Protein AF-A0A1F2XTF4-F1 (afdb_monomer_lite)

pLDDT: mean 88.61, std 9.09, range [55.28, 97.5]

Radius of gyration: 14.24 Å; chains: 1; bounding box: 33×24×38 Å

Secondary structure (DSSP, 8-state):
--HHHHHHHHHHHHHHHHHHHHHTT--TTT-EE--EETTTTEEPPPEEHHHHHHHHHHHHHHHHHTS--

Sequence (69 aa):
MDLKNSAITAIVLIESLVHLLKNENVDISTVKITIGNKKDGIESPEIQLQQLIDISLKELLEIKNGEKS

Foldseek 3Di:
DDLLVVLVVVLVVLVVVVVVCVVVVNDQQPDWDWDDDPVVVDIDPIDRSVVVSVVSNVVSVCSNVVVDD

Structure (mmCIF, N/CA/C/O backbone):
data_AF-A0A1F2XTF4-F1
#
_entry.id   AF-A0A1F2XTF4-F1
#
loop_
_atom_site.group_PDB
_atom_site.id
_atom_site.type_symbol
_atom_site.label_atom_id
_atom_site.label_alt_id
_atom_site.label_comp_id
_atom_site.label_asym_id
_atom_site.label_entity_id
_atom_site.label_seq_id
_atom_site.pdbx_PDB_ins_code
_atom_site.Cartn_x
_atom_site.Cartn_y
_atom_site.Cartn_z
_atom_site.occupancy
_atom_site.B_iso_or_equiv
_atom_site.auth_seq_id
_atom_site.auth_comp_id
_atom_site.auth_asym_id
_atom_site.auth_atom_id
_atom_site.pdbx_PDB_model_num
ATOM 1 N N . MET A 1 1 ? 19.977 -7.264 -6.993 1.00 60.09 1 MET A N 1
ATOM 2 C CA . MET A 1 1 ? 18.590 -7.428 -7.472 1.00 60.09 1 MET A CA 1
ATOM 3 C C . MET A 1 1 ? 18.248 -6.163 -8.235 1.00 60.09 1 MET A C 1
ATOM 5 O O . MET A 1 1 ? 18.556 -5.095 -7.724 1.00 60.09 1 MET A O 1
ATOM 9 N N . ASP A 1 2 ? 17.760 -6.273 -9.468 1.00 86.88 2 ASP A N 1
ATOM 10 C CA . ASP A 1 2 ? 17.408 -5.104 -10.288 1.00 86.88 2 ASP A CA 1
ATOM 11 C C . ASP A 1 2 ? 16.286 -4.303 -9.602 1.00 86.88 2 ASP A C 1
ATOM 13 O O . ASP A 1 2 ? 15.330 -4.903 -9.103 1.00 86.88 2 ASP A O 1
ATOM 17 N N . LEU A 1 3 ? 16.409 -2.972 -9.558 1.00 87.75 3 LEU A N 1
ATOM 18 C CA . LEU A 1 3 ? 15.437 -2.073 -8.926 1.00 87.75 3 LEU A CA 1
ATOM 19 C C . LEU A 1 3 ? 14.034 -2.292 -9.513 1.00 87.75 3 LEU A C 1
ATOM 21 O O . LEU A 1 3 ? 13.050 -2.320 -8.773 1.00 87.75 3 LEU A O 1
ATOM 25 N N . LYS A 1 4 ? 13.952 -2.564 -10.821 1.00 88.81 4 LYS A N 1
ATOM 26 C CA . LYS A 1 4 ? 12.697 -2.923 -11.495 1.00 88.81 4 LYS A CA 1
ATOM 27 C C . LYS A 1 4 ? 12.109 -4.234 -10.977 1.00 88.81 4 LYS A C 1
ATOM 29 O O . LYS A 1 4 ? 10.912 -4.304 -10.716 1.00 88.81 4 LYS A O 1
ATOM 34 N N . ASN A 1 5 ? 12.937 -5.256 -10.761 1.00 91.00 5 ASN A N 1
ATOM 35 C CA . ASN A 1 5 ? 12.484 -6.544 -10.223 1.00 91.00 5 ASN A CA 1
ATOM 36 C C . ASN A 1 5 ? 12.023 -6.427 -8.762 1.00 91.00 5 ASN A C 1
ATOM 38 O O . ASN A 1 5 ? 11.048 -7.074 -8.372 1.00 91.00 5 ASN A O 1
ATOM 42 N N . SER A 1 6 ? 12.677 -5.578 -7.964 1.00 93.06 6 SER A N 1
ATOM 43 C CA . SER A 1 6 ? 12.222 -5.244 -6.609 1.00 93.06 6 SER A CA 1
ATOM 44 C C . SER A 1 6 ? 10.875 -4.522 -6.638 1.00 93.06 6 SER A C 1
ATOM 46 O O . SER A 1 6 ? 9.985 -4.874 -5.865 1.00 93.06 6 SER A O 1
ATOM 48 N N . ALA A 1 7 ? 10.685 -3.582 -7.570 1.00 93.69 7 ALA A N 1
ATOM 49 C CA . ALA A 1 7 ? 9.418 -2.877 -7.728 1.00 93.69 7 ALA A CA 1
ATOM 50 C C . ALA A 1 7 ? 8.274 -3.809 -8.156 1.00 93.69 7 ALA A C 1
ATOM 52 O O . ALA A 1 7 ? 7.201 -3.772 -7.562 1.00 93.69 7 ALA A O 1
ATOM 53 N N . ILE A 1 8 ? 8.518 -4.705 -9.120 1.00 94.06 8 ILE A N 1
ATOM 54 C CA . ILE A 1 8 ? 7.541 -5.721 -9.545 1.00 94.06 8 ILE A CA 1
ATOM 55 C C . ILE A 1 8 ? 7.155 -6.623 -8.368 1.00 94.06 8 ILE A C 1
ATOM 57 O O . ILE A 1 8 ? 5.971 -6.842 -8.125 1.00 94.06 8 ILE A O 1
ATOM 61 N N . THR A 1 9 ? 8.142 -7.109 -7.610 1.00 95.56 9 THR A N 1
ATOM 62 C CA . THR A 1 9 ? 7.894 -7.955 -6.431 1.00 95.56 9 THR A CA 1
ATOM 63 C C . THR A 1 9 ? 7.036 -7.229 -5.392 1.00 95.56 9 THR A C 1
ATOM 65 O O . THR A 1 9 ? 6.084 -7.805 -4.870 1.00 95.56 9 THR A O 1
ATOM 68 N N . ALA A 1 10 ? 7.339 -5.959 -5.115 1.00 96.19 10 ALA A N 1
ATOM 69 C CA . ALA A 1 10 ? 6.587 -5.155 -4.158 1.00 96.19 10 ALA A CA 1
ATOM 70 C C . ALA A 1 10 ? 5.142 -4.895 -4.615 1.00 96.19 10 ALA A C 1
ATOM 72 O O . ALA A 1 10 ? 4.230 -5.013 -3.800 1.00 96.19 10 ALA A O 1
ATOM 73 N N . ILE A 1 11 ? 4.917 -4.614 -5.906 1.00 96.75 11 ILE A N 1
ATOM 74 C CA .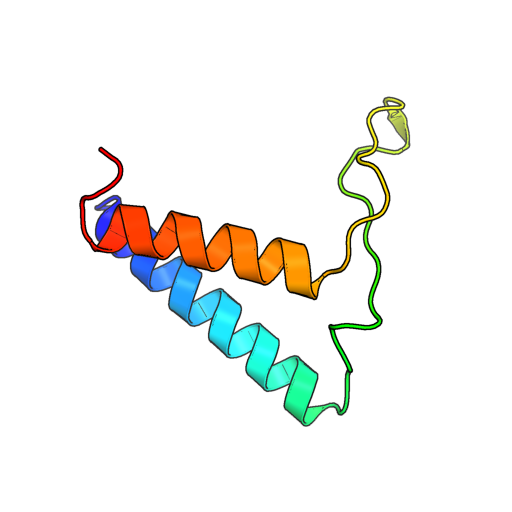 ILE A 1 11 ? 3.566 -4.455 -6.474 1.00 96.75 11 ILE A CA 1
ATOM 75 C C . ILE A 1 11 ? 2.744 -5.726 -6.245 1.00 96.75 11 ILE A C 1
ATOM 77 O O . ILE A 1 11 ? 1.669 -5.657 -5.654 1.00 96.75 11 ILE A O 1
ATOM 81 N N . VAL A 1 12 ? 3.277 -6.889 -6.637 1.00 96.94 12 VAL A N 1
ATOM 82 C CA . VAL A 1 12 ? 2.580 -8.179 -6.490 1.00 96.94 12 VAL A CA 1
ATOM 83 C C . VAL A 1 12 ? 2.258 -8.472 -5.024 1.00 96.94 12 VAL A C 1
ATOM 85 O O . VAL A 1 12 ? 1.164 -8.945 -4.714 1.00 96.94 12 VAL A O 1
ATOM 88 N N . LEU A 1 13 ? 3.185 -8.175 -4.111 1.00 97.50 13 LEU A N 1
ATOM 89 C CA . LEU A 1 13 ? 2.974 -8.352 -2.676 1.00 97.50 13 LEU A CA 1
ATOM 90 C C . LEU A 1 13 ? 1.831 -7.464 -2.160 1.00 97.50 13 LEU A C 1
ATOM 92 O O . LEU A 1 13 ? 0.931 -7.963 -1.485 1.00 97.50 13 LEU A O 1
ATOM 96 N N . ILE A 1 14 ? 1.847 -6.168 -2.491 1.00 96.25 14 ILE A N 1
ATOM 97 C CA . ILE A 1 14 ? 0.811 -5.214 -2.072 1.00 96.25 14 ILE A CA 1
ATOM 98 C C . ILE A 1 14 ? -0.556 -5.646 -2.610 1.00 96.25 14 ILE A C 1
ATOM 100 O O . ILE A 1 14 ? -1.510 -5.741 -1.841 1.00 96.25 14 ILE A O 1
ATOM 104 N N . GLU A 1 15 ? -0.653 -5.968 -3.901 1.00 95.50 15 GLU A N 1
ATOM 105 C CA . GLU A 1 15 ? -1.906 -6.412 -4.521 1.00 95.50 15 GLU A CA 1
ATOM 106 C C . GLU A 1 15 ? -2.438 -7.704 -3.886 1.00 95.50 15 GLU A C 1
ATOM 108 O O . GLU A 1 15 ? -3.635 -7.808 -3.606 1.00 95.50 15 GLU A O 1
ATOM 113 N N . SER A 1 16 ? -1.553 -8.659 -3.585 1.00 96.75 16 SER A N 1
ATOM 114 C CA . SER A 1 16 ? -1.921 -9.917 -2.922 1.00 96.75 16 SER A CA 1
ATOM 115 C C . SER A 1 16 ? -2.473 -9.684 -1.514 1.00 96.75 16 SER A C 1
ATOM 117 O O . SER A 1 16 ? -3.484 -10.277 -1.139 1.00 96.75 16 SER A O 1
ATOM 119 N N . LEU A 1 17 ? -1.848 -8.792 -0.739 1.00 95.25 17 LEU A N 1
ATOM 120 C CA . LEU A 1 17 ? -2.315 -8.432 0.602 1.00 95.25 17 LEU A CA 1
ATOM 121 C C . LEU A 1 17 ? -3.657 -7.697 0.554 1.00 95.25 17 LEU A C 1
ATOM 123 O O . LEU A 1 17 ? -4.558 -8.019 1.325 1.00 95.25 17 LEU A O 1
ATOM 127 N N . VAL A 1 18 ? -3.827 -6.755 -0.376 1.00 94.25 18 VAL A N 1
ATOM 128 C CA . VAL A 1 18 ? -5.105 -6.055 -0.578 1.00 94.25 18 VAL A CA 1
ATOM 129 C C . VAL A 1 18 ? -6.211 -7.037 -0.950 1.00 94.25 18 VAL A C 1
ATOM 131 O O . VAL A 1 18 ? -7.323 -6.933 -0.434 1.00 94.25 18 VAL A O 1
ATOM 134 N N . HIS A 1 19 ? -5.921 -8.003 -1.822 1.00 95.00 19 HIS A N 1
ATOM 135 C CA . HIS A 1 19 ? -6.883 -9.033 -2.195 1.00 95.00 19 HIS A CA 1
ATOM 136 C C . HIS A 1 19 ? -7.274 -9.913 -0.999 1.00 95.00 19 HIS A C 1
ATOM 138 O O . HIS A 1 19 ? -8.458 -10.164 -0.790 1.00 95.00 19 HIS A O 1
ATOM 144 N N . LEU A 1 20 ? -6.304 -10.315 -0.173 1.00 95.88 20 LEU A N 1
ATOM 145 C CA . LEU A 1 20 ? -6.558 -11.075 1.052 1.00 95.88 20 LEU A CA 1
ATOM 146 C C . LEU A 1 20 ? -7.456 -10.300 2.026 1.00 95.88 20 LEU A C 1
ATOM 148 O O . LEU A 1 20 ? -8.444 -10.846 2.505 1.00 95.88 20 LEU A O 1
ATOM 152 N N . LEU A 1 21 ? -7.169 -9.018 2.265 1.00 93.31 21 LEU A N 1
ATOM 153 C CA . LEU A 1 21 ? -7.990 -8.168 3.135 1.00 93.31 21 LEU A CA 1
ATOM 154 C C . LEU A 1 21 ? -9.427 -8.028 2.613 1.00 93.31 21 LEU A C 1
ATOM 156 O O . LEU A 1 21 ? -10.377 -8.125 3.388 1.00 93.31 21 LEU A O 1
ATOM 160 N N . LYS A 1 22 ? -9.603 -7.873 1.295 1.00 90.06 22 LYS A N 1
ATOM 161 C CA . LYS A 1 22 ? -10.935 -7.831 0.670 1.00 90.06 22 LYS A CA 1
ATOM 162 C C . LYS A 1 22 ? -11.709 -9.138 0.858 1.00 90.06 22 LYS A C 1
ATOM 164 O O . LYS A 1 22 ? -12.906 -9.081 1.119 1.00 90.06 22 LYS A O 1
ATOM 169 N N . ASN A 1 23 ? -11.044 -10.291 0.758 1.00 94.56 23 ASN A N 1
ATOM 170 C CA . ASN A 1 23 ? -11.680 -11.599 0.961 1.00 94.56 23 ASN A CA 1
ATOM 171 C C . ASN A 1 23 ? -12.157 -11.804 2.408 1.00 94.56 23 ASN A C 1
ATOM 173 O O . ASN A 1 23 ? -13.157 -12.478 2.632 1.00 94.56 23 ASN A O 1
ATOM 177 N N . GLU A 1 24 ? -11.498 -11.161 3.370 1.00 94.69 24 GLU A N 1
ATOM 178 C CA . GLU A 1 24 ? -11.899 -11.134 4.782 1.00 94.69 24 GLU A CA 1
ATOM 179 C C . GLU A 1 24 ? -12.932 -10.028 5.097 1.00 94.69 24 GLU A C 1
ATOM 181 O O . GLU A 1 24 ? -13.179 -9.718 6.261 1.00 94.69 24 GLU A O 1
ATOM 186 N N . ASN A 1 25 ? -13.546 -9.407 4.076 1.00 92.25 25 ASN A N 1
ATOM 187 C CA . ASN A 1 25 ? -14.466 -8.266 4.204 1.00 92.25 25 ASN A CA 1
ATOM 188 C C . ASN A 1 25 ? -13.873 -7.060 4.961 1.00 92.25 25 ASN A C 1
ATOM 190 O O . ASN A 1 25 ? -14.604 -6.277 5.572 1.00 92.25 25 ASN A O 1
ATOM 194 N N . VAL A 1 26 ? -12.551 -6.878 4.916 1.00 90.69 26 VAL A N 1
ATOM 195 C CA . VAL A 1 26 ? -11.893 -5.704 5.496 1.00 90.69 26 VAL A CA 1
ATOM 196 C C . VAL A 1 26 ? -11.963 -4.544 4.507 1.00 90.69 26 VAL A C 1
ATOM 198 O O . VAL A 1 26 ? -11.338 -4.566 3.444 1.00 90.69 26 VAL A O 1
ATOM 201 N N . ASP A 1 27 ? -12.685 -3.491 4.881 1.00 90.44 27 ASP A N 1
ATOM 202 C CA . ASP A 1 27 ? -12.711 -2.241 4.125 1.00 90.44 27 ASP A CA 1
ATOM 203 C C . ASP A 1 27 ? -11.493 -1.368 4.468 1.00 90.44 27 ASP A C 1
ATOM 205 O O . ASP A 1 27 ? -11.497 -0.573 5.412 1.00 90.44 27 ASP A O 1
ATOM 209 N N . ILE A 1 28 ? -10.437 -1.501 3.664 1.00 90.12 28 ILE A N 1
ATOM 210 C CA . ILE A 1 28 ? -9.178 -0.758 3.819 1.00 90.12 28 ILE A CA 1
ATOM 211 C C . ILE A 1 28 ? -9.322 0.767 3.674 1.00 90.12 28 ILE A C 1
ATOM 213 O O . ILE A 1 28 ? -8.417 1.492 4.090 1.00 90.12 28 ILE A O 1
ATOM 217 N N . SER A 1 29 ? -10.439 1.273 3.136 1.00 88.94 29 SER A N 1
ATOM 218 C CA . SER A 1 29 ? -10.710 2.718 3.080 1.00 88.94 29 SER A CA 1
ATOM 219 C C . SER A 1 29 ? -11.058 3.304 4.455 1.00 88.94 29 SER A C 1
ATOM 221 O O . SER A 1 29 ? -10.861 4.495 4.702 1.00 88.94 29 SER A O 1
ATOM 223 N N . THR A 1 30 ? -11.517 2.454 5.378 1.00 91.19 30 THR A N 1
ATOM 224 C CA . THR A 1 30 ? -11.871 2.833 6.755 1.00 91.19 30 THR A CA 1
ATOM 225 C C . THR A 1 30 ? -10.713 2.669 7.736 1.00 91.19 30 THR A C 1
ATOM 227 O O . THR A 1 30 ? -10.735 3.244 8.825 1.00 91.19 30 THR A O 1
ATOM 230 N N . VAL A 1 31 ? -9.682 1.908 7.354 1.00 90.81 31 VAL A N 1
ATOM 231 C CA . VAL A 1 31 ? -8.518 1.641 8.198 1.00 90.81 31 VAL A CA 1
ATOM 232 C C . VAL A 1 31 ? -7.603 2.854 8.200 1.00 90.81 31 VAL A C 1
ATOM 234 O O . VAL A 1 31 ? -7.101 3.288 7.162 1.00 90.81 31 VAL A O 1
ATOM 237 N N . LYS A 1 32 ? -7.353 3.375 9.396 1.00 92.12 32 LYS A N 1
ATOM 238 C CA . LYS A 1 32 ? -6.447 4.490 9.622 1.00 92.12 32 LYS A CA 1
ATOM 239 C C . LYS A 1 32 ? -5.188 4.013 10.326 1.00 92.12 32 LYS A C 1
ATOM 241 O O . LYS A 1 32 ? -5.258 3.209 11.254 1.00 92.12 32 LYS A O 1
ATOM 246 N N . ILE A 1 33 ? -4.044 4.502 9.871 1.00 88.81 33 ILE A N 1
ATOM 247 C CA . ILE A 1 33 ? -2.734 4.119 10.388 1.00 88.81 33 ILE A CA 1
ATOM 248 C C . ILE A 1 33 ? -1.913 5.365 10.706 1.00 88.81 33 ILE A C 1
ATOM 250 O O . ILE A 1 33 ? -2.054 6.408 10.068 1.00 88.81 33 ILE A O 1
ATOM 254 N N . THR A 1 34 ? -1.025 5.239 11.682 1.00 87.31 34 THR A N 1
ATOM 255 C CA . THR A 1 34 ? 0.047 6.197 11.938 1.00 87.31 34 THR A CA 1
ATOM 256 C C . THR A 1 34 ? 1.376 5.490 11.715 1.00 87.31 34 THR A C 1
ATOM 258 O O . THR A 1 34 ? 1.576 4.354 12.147 1.00 87.31 34 THR A O 1
ATOM 261 N N . ILE A 1 35 ? 2.281 6.138 10.987 1.00 81.69 35 ILE A N 1
ATOM 262 C CA . ILE A 1 35 ? 3.613 5.616 10.693 1.00 81.69 35 ILE A CA 1
ATOM 263 C C . ILE A 1 35 ? 4.588 6.340 11.605 1.00 81.69 35 ILE A C 1
ATOM 265 O O . ILE A 1 35 ? 4.727 7.557 11.523 1.00 81.69 35 ILE A O 1
ATOM 269 N N . GLY A 1 36 ? 5.278 5.610 12.471 1.00 79.25 36 GLY A N 1
ATOM 270 C CA . GLY A 1 36 ? 6.250 6.235 13.354 1.00 79.25 36 GLY A CA 1
ATOM 271 C C . GLY A 1 36 ? 6.591 5.418 14.582 1.00 79.25 36 GLY A C 1
ATOM 272 O O . GLY A 1 36 ? 6.047 4.337 14.812 1.00 79.25 36 GLY A O 1
ATOM 273 N N . ASN A 1 37 ? 7.510 5.955 15.378 1.00 71.38 37 ASN A N 1
ATOM 274 C CA . ASN A 1 37 ? 7.896 5.375 16.651 1.00 71.38 37 ASN A CA 1
ATOM 275 C C . ASN A 1 37 ? 7.336 6.225 17.793 1.00 71.38 37 ASN A C 1
ATOM 277 O O . ASN A 1 37 ? 7.857 7.301 18.091 1.00 71.38 37 ASN A O 1
ATOM 281 N N . LYS A 1 38 ? 6.333 5.685 18.497 1.00 70.06 38 LYS A N 1
ATOM 282 C CA . LYS A 1 38 ? 5.764 6.290 19.715 1.00 70.06 38 LYS A CA 1
ATOM 283 C C . LYS A 1 38 ? 6.814 6.656 20.758 1.00 70.06 38 LYS A C 1
ATOM 285 O O . LYS A 1 38 ? 6.611 7.601 21.510 1.00 70.06 38 LYS A O 1
ATOM 290 N N . LYS A 1 39 ? 7.921 5.907 20.822 1.00 72.06 39 LYS A N 1
ATOM 291 C CA . LYS A 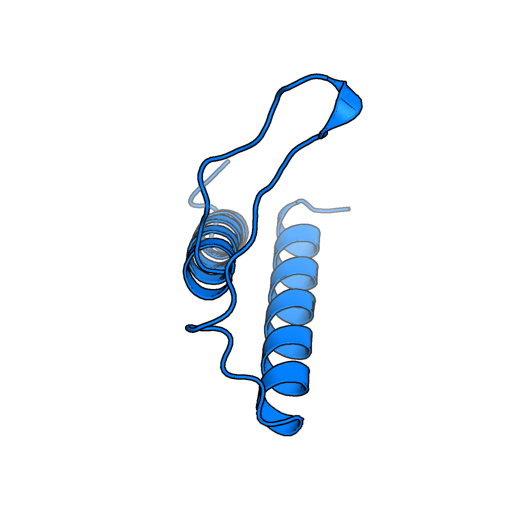1 39 ? 8.987 6.137 21.807 1.00 72.06 39 LYS A CA 1
ATOM 292 C C . LYS A 1 39 ? 9.810 7.388 21.515 1.00 72.06 39 LYS A C 1
ATOM 294 O O . LYS A 1 39 ? 10.251 8.029 22.460 1.00 72.06 39 LYS A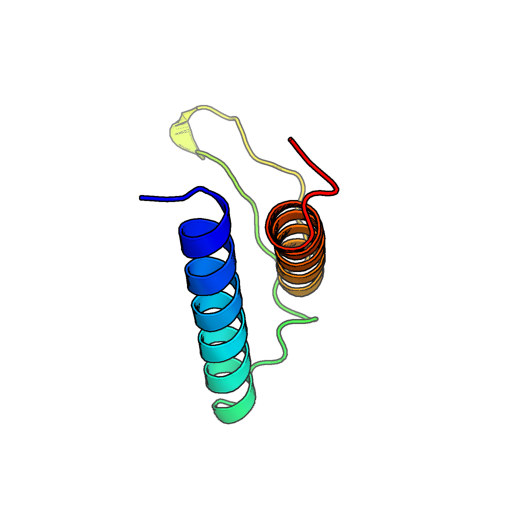 O 1
ATOM 299 N N . ASP A 1 40 ? 9.967 7.741 20.241 1.00 74.69 40 ASP A N 1
ATOM 300 C CA . ASP A 1 40 ? 10.816 8.858 19.811 1.00 74.69 40 ASP A CA 1
ATOM 301 C C . ASP A 1 40 ? 9.995 10.116 19.474 1.00 74.69 40 ASP A C 1
ATOM 303 O O . ASP A 1 40 ? 10.550 11.128 19.056 1.00 74.69 40 ASP A O 1
ATOM 307 N N . GLY A 1 41 ? 8.665 10.063 19.639 1.00 76.50 41 GLY A N 1
ATOM 308 C CA . GLY A 1 41 ? 7.756 11.185 19.375 1.00 76.50 41 GLY A CA 1
ATOM 309 C C . GLY A 1 41 ? 7.60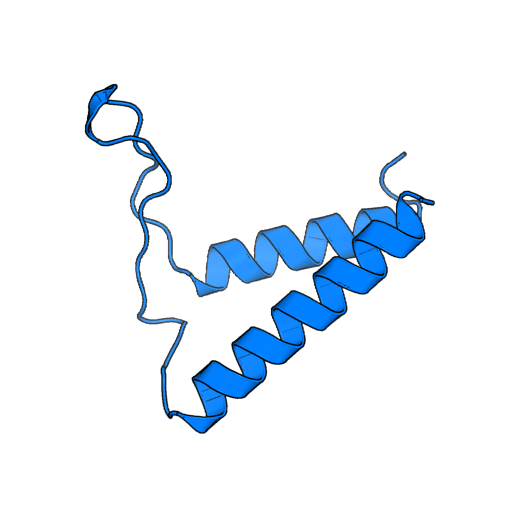6 11.549 17.894 1.00 76.50 41 GLY A C 1
ATOM 310 O O . GLY A 1 41 ? 7.012 12.577 17.577 1.00 76.50 41 GLY A O 1
ATOM 311 N N . ILE A 1 42 ? 8.132 10.723 16.987 1.00 76.31 42 ILE A N 1
ATOM 312 C CA . ILE A 1 42 ? 8.010 10.906 15.541 1.00 76.31 42 ILE A CA 1
ATOM 313 C C . ILE A 1 42 ? 6.873 10.007 15.069 1.00 76.31 42 ILE A C 1
ATOM 315 O O . ILE A 1 42 ? 7.072 8.810 14.863 1.00 76.31 42 ILE A O 1
ATOM 319 N N . GLU A 1 43 ? 5.686 10.586 14.916 1.00 85.12 43 GLU A N 1
ATOM 320 C CA . GLU A 1 43 ? 4.534 9.946 14.282 1.00 85.12 43 GLU A CA 1
ATOM 321 C C . GLU A 1 43 ? 4.067 10.778 13.093 1.00 85.12 43 GLU A C 1
ATOM 323 O O . GLU A 1 43 ? 4.010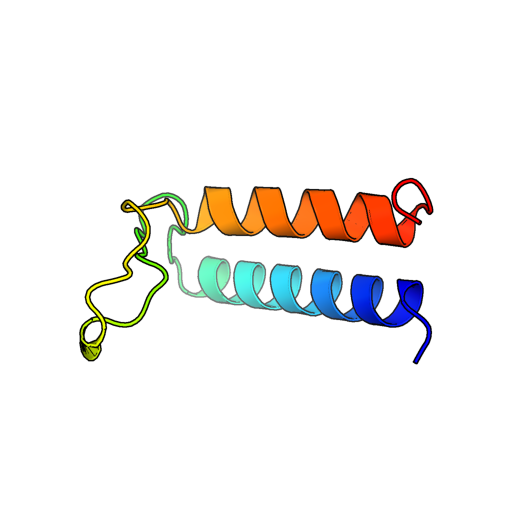 12.009 13.149 1.00 85.12 43 GLU A O 1
ATOM 328 N N . SER A 1 44 ? 3.721 10.101 12.002 1.00 81.38 44 SER A N 1
ATOM 329 C CA . SER A 1 44 ? 2.985 10.726 10.918 1.00 81.38 44 SER A CA 1
ATOM 330 C C . SER A 1 44 ? 1.598 11.139 11.413 1.00 81.38 44 SER A C 1
ATOM 332 O O . SER A 1 44 ? 1.035 10.492 12.304 1.00 81.38 44 SER A O 1
ATOM 334 N N . PRO A 1 45 ? 0.978 12.141 10.770 1.00 85.25 45 PRO A N 1
ATOM 335 C CA . PRO A 1 45 ? -0.464 12.291 10.831 1.00 85.25 45 PRO A CA 1
ATOM 336 C C . PRO A 1 45 ? -1.162 10.970 10.493 1.00 85.25 45 PRO A C 1
ATOM 338 O O . PRO A 1 45 ? -0.621 10.124 9.770 1.00 85.25 45 PRO A O 1
ATOM 341 N N . GLU A 1 46 ? -2.370 10.812 11.018 1.00 89.38 46 GLU A N 1
ATOM 342 C CA . GLU A 1 46 ? -3.233 9.687 10.691 1.00 89.38 46 GLU A CA 1
ATOM 343 C C . GLU A 1 46 ? -3.527 9.685 9.181 1.00 89.38 46 GLU A C 1
ATOM 345 O O . GLU A 1 46 ? -4.032 10.668 8.636 1.00 89.38 46 GLU A O 1
ATOM 350 N N . ILE A 1 47 ? -3.187 8.589 8.504 1.00 90.31 47 ILE A N 1
ATOM 351 C CA . ILE A 1 47 ? -3.379 8.402 7.063 1.00 90.31 47 ILE A CA 1
ATOM 352 C C . ILE A 1 47 ? -4.268 7.184 6.820 1.00 90.31 47 ILE A C 1
ATOM 354 O O . ILE A 1 47 ? -4.213 6.198 7.558 1.00 90.31 47 ILE A O 1
ATOM 358 N N . GLN A 1 48 ? -5.115 7.240 5.792 1.00 92.62 48 GLN A N 1
ATOM 359 C CA . GLN A 1 48 ? -5.888 6.067 5.394 1.00 92.62 48 GLN A CA 1
ATOM 360 C C . GLN A 1 48 ? -4.962 5.023 4.768 1.00 92.62 48 GLN A C 1
ATOM 362 O O . GLN A 1 48 ? -4.127 5.349 3.921 1.00 92.62 48 GLN A O 1
ATOM 367 N N . LEU A 1 49 ? -5.143 3.755 5.134 1.00 91.94 49 LEU A N 1
ATOM 368 C CA . LEU A 1 49 ? -4.368 2.649 4.575 1.00 91.94 49 LEU A CA 1
ATOM 369 C C . LEU A 1 49 ? -4.475 2.613 3.042 1.00 91.94 49 LEU A C 1
ATOM 371 O O . LEU A 1 49 ? -3.465 2.437 2.366 1.00 91.94 49 LEU A O 1
ATOM 375 N N . GLN A 1 50 ? -5.670 2.868 2.499 1.00 93.88 50 GLN A N 1
ATOM 376 C CA . GLN A 1 50 ? -5.893 3.009 1.057 1.00 93.88 50 GLN A CA 1
ATOM 377 C C . GLN A 1 50 ? -4.970 4.062 0.422 1.00 93.88 50 GLN A C 1
ATOM 379 O O . GLN A 1 50 ? -4.315 3.779 -0.574 1.00 93.88 50 GLN A O 1
ATOM 384 N N . GLN A 1 51 ? -4.851 5.247 1.028 1.00 92.31 51 GLN A N 1
ATOM 385 C CA . GLN A 1 51 ? -3.989 6.312 0.506 1.00 92.31 51 GLN A CA 1
ATOM 386 C C . GLN A 1 51 ? -2.512 5.905 0.510 1.00 92.31 51 GLN A C 1
ATOM 388 O O . GLN A 1 51 ? -1.797 6.193 -0.447 1.00 92.31 51 GLN A O 1
ATOM 393 N N . LEU A 1 52 ? -2.052 5.208 1.556 1.00 91.56 52 LEU A N 1
ATOM 394 C CA . LEU A 1 52 ? -0.679 4.701 1.606 1.00 91.56 52 LEU A CA 1
ATOM 395 C C . LEU A 1 52 ? -0.416 3.674 0.495 1.00 91.56 52 LEU A C 1
ATOM 397 O O . LEU A 1 52 ? 0.638 3.711 -0.146 1.00 91.56 52 LEU A O 1
ATOM 401 N N . ILE A 1 53 ? -1.369 2.769 0.264 1.00 94.12 53 ILE A N 1
ATOM 402 C CA . ILE A 1 53 ? -1.300 1.766 -0.805 1.00 94.12 53 ILE A CA 1
ATOM 403 C C . ILE A 1 53 ? -1.235 2.452 -2.171 1.00 94.12 53 ILE A C 1
ATOM 405 O O . ILE A 1 53 ? -0.357 2.126 -2.965 1.00 94.12 53 ILE A O 1
ATOM 409 N N . ASP A 1 54 ? -2.104 3.432 -2.420 1.00 94.56 54 ASP A N 1
ATOM 410 C CA . ASP A 1 54 ? -2.168 4.148 -3.697 1.00 94.56 54 ASP A CA 1
ATOM 411 C C . ASP A 1 54 ? -0.866 4.900 -3.996 1.00 94.56 54 ASP A C 1
ATOM 413 O O . ASP A 1 54 ? -0.342 4.818 -5.110 1.00 94.56 54 ASP A O 1
ATOM 417 N N . ILE A 1 55 ? -0.305 5.587 -2.993 1.00 93.31 55 ILE A N 1
ATOM 418 C CA . ILE A 1 55 ? 0.992 6.267 -3.113 1.00 93.31 55 ILE A CA 1
ATOM 419 C C . ILE A 1 55 ? 2.090 5.248 -3.430 1.00 93.31 55 ILE A C 1
ATOM 421 O O . ILE A 1 55 ? 2.840 5.431 -4.388 1.00 93.31 55 ILE A O 1
ATOM 425 N N . SER A 1 56 ? 2.149 4.150 -2.675 1.00 93.88 56 SER A N 1
ATOM 426 C CA . SER A 1 56 ? 3.174 3.116 -2.853 1.00 93.88 56 SER A CA 1
ATOM 427 C C . SER A 1 56 ? 3.100 2.479 -4.242 1.00 93.88 56 SER A C 1
ATOM 429 O O . SER A 1 56 ? 4.115 2.360 -4.924 1.00 93.88 56 SER A O 1
ATOM 431 N N . LEU A 1 57 ? 1.901 2.108 -4.703 1.00 95.94 57 LEU A N 1
ATOM 432 C CA . LEU A 1 57 ? 1.704 1.521 -6.029 1.00 95.94 57 LEU A CA 1
ATOM 433 C C . LEU A 1 57 ? 2.085 2.495 -7.142 1.00 95.94 57 LEU A C 1
ATOM 435 O O . LEU A 1 57 ? 2.747 2.087 -8.095 1.00 95.94 57 LEU A O 1
ATOM 439 N N . LYS A 1 58 ? 1.724 3.777 -7.012 1.00 95.69 58 LYS A N 1
ATOM 440 C CA . LYS A 1 58 ? 2.108 4.804 -7.983 1.00 95.69 58 LYS A CA 1
ATOM 441 C C . LYS A 1 58 ? 3.628 4.898 -8.123 1.00 95.69 58 LYS A C 1
ATOM 443 O O . LYS A 1 58 ? 4.137 4.805 -9.236 1.00 95.69 58 LYS A O 1
ATOM 448 N N . GLU A 1 59 ? 4.357 5.032 -7.017 1.00 94.25 59 GLU A N 1
ATOM 449 C CA . GLU A 1 59 ? 5.818 5.165 -7.067 1.00 94.25 59 GLU A CA 1
ATOM 450 C C . GLU A 1 59 ? 6.507 3.902 -7.593 1.00 94.25 59 GLU A C 1
ATOM 452 O O . GLU A 1 59 ? 7.452 3.982 -8.378 1.00 94.25 59 GLU A O 1
ATOM 457 N N . LEU A 1 60 ? 6.015 2.721 -7.213 1.00 95.25 60 LEU A N 1
ATOM 458 C CA . LEU A 1 60 ? 6.548 1.455 -7.714 1.00 95.25 60 LEU A CA 1
ATOM 459 C C . LEU A 1 60 ? 6.285 1.276 -9.215 1.00 95.25 60 LEU A C 1
ATOM 461 O O . LEU A 1 60 ? 7.130 0.723 -9.921 1.00 95.25 60 LEU A O 1
ATOM 465 N N . LEU A 1 61 ? 5.145 1.753 -9.721 1.00 93.88 61 LEU A N 1
ATOM 466 C CA . LEU A 1 61 ? 4.845 1.756 -11.153 1.00 93.88 61 LEU A CA 1
ATOM 467 C C . LEU A 1 61 ? 5.763 2.709 -11.924 1.00 93.88 61 LEU A C 1
ATOM 469 O O . LEU A 1 61 ? 6.273 2.312 -12.971 1.00 93.88 61 LEU A O 1
ATOM 473 N N . GLU A 1 62 ? 6.038 3.902 -11.392 1.00 93.75 62 GLU A N 1
ATOM 474 C CA . GLU A 1 62 ? 7.011 4.844 -11.970 1.00 93.75 62 GLU A CA 1
ATOM 475 C C . GLU A 1 62 ? 8.406 4.194 -12.069 1.00 93.75 62 GLU A C 1
ATOM 477 O O . GLU A 1 62 ? 9.049 4.243 -13.119 1.00 93.75 62 GLU A O 1
ATOM 482 N N . ILE A 1 63 ? 8.855 3.495 -11.018 1.00 91.56 63 ILE A N 1
ATOM 483 C CA . ILE A 1 63 ? 10.131 2.755 -11.018 1.00 91.56 63 ILE A CA 1
ATOM 484 C C . ILE A 1 63 ? 10.116 1.617 -12.049 1.00 91.56 63 ILE A C 1
ATOM 486 O O . ILE A 1 63 ? 11.058 1.462 -12.831 1.00 91.56 63 ILE A O 1
ATOM 490 N N . LYS A 1 64 ? 9.040 0.819 -12.085 1.00 89.81 64 LYS A N 1
ATOM 491 C CA . LYS A 1 64 ? 8.877 -0.284 -13.046 1.00 89.81 64 LYS A CA 1
ATOM 492 C C . LYS A 1 64 ? 8.975 0.218 -14.490 1.00 89.81 64 LYS A C 1
ATOM 494 O O . LYS A 1 64 ? 9.641 -0.410 -15.316 1.00 89.81 64 LYS A O 1
ATOM 499 N N . ASN A 1 65 ? 8.330 1.345 -14.778 1.00 90.50 65 ASN A N 1
ATOM 500 C CA . ASN A 1 65 ? 8.269 1.944 -16.109 1.00 90.50 65 ASN A CA 1
ATOM 501 C C . ASN A 1 65 ? 9.553 2.710 -16.481 1.00 90.50 65 ASN A C 1
ATOM 503 O O . ASN A 1 65 ? 9.755 3.022 -17.652 1.00 90.50 65 ASN A O 1
ATOM 507 N N . GLY A 1 66 ? 10.453 2.955 -15.522 1.00 83.50 66 GLY A N 1
ATOM 508 C CA . GLY A 1 66 ? 11.681 3.728 -15.732 1.00 83.50 66 GLY A CA 1
ATOM 509 C C . GLY A 1 66 ? 11.469 5.244 -15.713 1.00 83.50 66 GLY A C 1
ATOM 510 O O . GLY A 1 66 ? 12.309 5.979 -16.219 1.00 83.50 66 GLY A O 1
ATOM 511 N N . GLU A 1 67 ? 10.360 5.710 -15.138 1.00 78.19 67 GLU A N 1
ATOM 512 C CA . GLU A 1 67 ? 9.999 7.129 -14.998 1.00 78.19 67 GLU A CA 1
ATOM 513 C C . GLU A 1 67 ? 10.630 7.769 -13.746 1.00 78.19 67 GLU A C 1
ATOM 515 O O . GLU A 1 67 ? 10.766 8.988 -13.671 1.00 78.19 67 GLU A O 1
ATOM 520 N N . LYS A 1 68 ? 11.084 6.944 -12.793 1.00 62.47 68 LYS A N 1
ATOM 521 C CA . L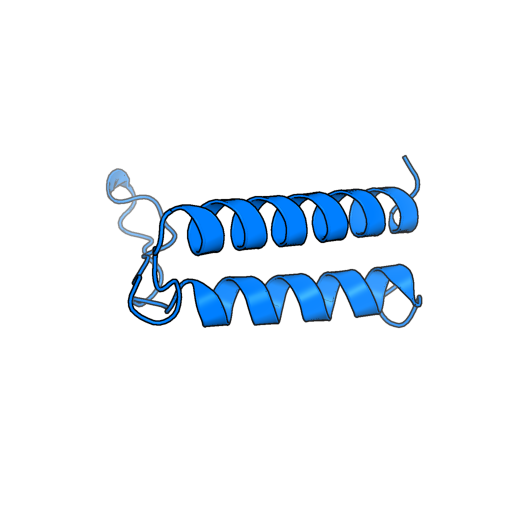YS A 1 68 ? 11.992 7.319 -11.699 1.00 62.47 68 LYS A CA 1
ATOM 522 C C . LYS A 1 68 ? 13.292 6.522 -11.847 1.00 62.47 68 LYS A C 1
ATOM 524 O O . LYS A 1 68 ? 13.251 5.292 -11.837 1.00 62.47 68 LYS A O 1
ATOM 529 N N . SER A 1 69 ? 14.414 7.225 -12.034 1.00 55.28 69 SER A N 1
ATOM 530 C CA . SER A 1 69 ? 15.781 6.679 -12.134 1.00 55.28 69 SER A CA 1
ATOM 531 C C . SER A 1 69 ? 16.663 7.236 -11.029 1.00 55.28 69 SER A C 1
ATOM 533 O O . SER A 1 69 ? 16.584 8.464 -10.804 1.00 55.28 69 SER A O 1
#